Protein AF-A0A1N6UXI5-F1 (afdb_monomer_lite)

Structure (mmCIF, N/CA/C/O backbone):
data_AF-A0A1N6UXI5-F1
#
_entry.id   AF-A0A1N6UXI5-F1
#
loop_
_atom_site.group_PDB
_atom_site.id
_atom_site.type_symbol
_atom_site.label_atom_id
_atom_site.label_alt_id
_atom_site.label_comp_id
_atom_site.label_asym_id
_atom_site.label_entity_id
_atom_site.label_seq_id
_atom_site.pdbx_PDB_ins_code
_atom_site.Cartn_x
_atom_site.Cartn_y
_atom_site.Cartn_z
_atom_site.occupancy
_atom_site.B_iso_or_equiv
_atom_site.auth_seq_id
_atom_site.auth_comp_id
_atom_site.auth_asym_id
_atom_site.auth_atom_id
_atom_site.pdbx_PDB_model_num
ATOM 1 N N . MET A 1 1 ? -0.792 2.926 38.464 1.00 46.59 1 MET A N 1
ATOM 2 C CA . MET A 1 1 ? -1.540 3.475 37.311 1.00 46.59 1 MET A CA 1
ATOM 3 C C . MET A 1 1 ? -1.525 2.444 36.192 1.00 46.59 1 MET A C 1
ATOM 5 O O . MET A 1 1 ? -0.468 2.179 35.636 1.00 46.59 1 MET A O 1
ATOM 9 N N . GLN A 1 2 ? -2.662 1.799 35.936 1.00 43.34 2 GLN A N 1
ATOM 10 C CA . GLN A 1 2 ? -2.825 0.765 34.911 1.00 43.34 2 GLN A CA 1
ATOM 11 C C . GLN A 1 2 ? -2.868 1.450 33.534 1.00 43.34 2 GLN A C 1
ATOM 13 O O . GLN A 1 2 ? -3.769 2.242 33.272 1.00 43.34 2 GLN A O 1
ATOM 18 N N . LYS A 1 3 ? -1.856 1.238 32.684 1.00 47.12 3 LYS A N 1
ATOM 19 C CA . LYS A 1 3 ? -1.824 1.807 31.326 1.00 47.12 3 LYS A CA 1
ATOM 20 C C . LYS A 1 3 ? -2.594 0.882 30.380 1.00 47.12 3 LYS A C 1
ATOM 22 O O . LYS A 1 3 ? -2.063 -0.129 29.938 1.00 47.12 3 LYS A O 1
ATOM 27 N N . THR A 1 4 ? -3.833 1.225 30.051 1.00 54.19 4 THR A N 1
ATOM 28 C CA . THR A 1 4 ? -4.604 0.518 29.018 1.00 54.19 4 THR A CA 1
ATOM 29 C C . THR A 1 4 ? -4.062 0.904 27.642 1.00 54.19 4 THR A C 1
ATOM 31 O O . THR A 1 4 ? -4.106 2.072 27.256 1.00 54.19 4 THR A O 1
ATOM 34 N N . THR A 1 5 ? -3.513 -0.056 26.897 1.00 53.91 5 THR A N 1
ATOM 35 C CA . THR A 1 5 ? -3.099 0.165 25.503 1.00 53.91 5 THR A CA 1
ATOM 36 C C . THR A 1 5 ? -4.333 0.018 24.607 1.00 53.91 5 THR A C 1
ATOM 38 O O . THR A 1 5 ? -4.732 -1.104 24.344 1.00 53.91 5 THR A O 1
ATOM 41 N N . SER A 1 6 ? -4.976 1.150 24.270 1.00 51.16 6 SER A N 1
ATOM 42 C CA . SER A 1 6 ? -6.104 1.355 23.322 1.00 51.16 6 SER A CA 1
ATOM 43 C C . SER A 1 6 ? -7.273 0.346 23.329 1.00 51.16 6 SER A C 1
ATOM 45 O O . SER A 1 6 ? -7.095 -0.856 23.170 1.00 51.16 6 SER A O 1
ATOM 47 N N . ASN A 1 7 ? -8.511 0.844 23.420 1.00 55.62 7 ASN A N 1
ATOM 48 C CA . ASN A 1 7 ? -9.721 0.012 23.367 1.00 55.62 7 ASN A CA 1
ATOM 49 C C . ASN A 1 7 ? -9.814 -0.802 22.059 1.00 55.62 7 ASN A C 1
ATOM 51 O O . ASN A 1 7 ? -9.642 -0.258 20.971 1.00 55.62 7 ASN A O 1
ATOM 55 N N . PHE A 1 8 ? -10.143 -2.092 22.179 1.00 54.62 8 PHE A N 1
ATOM 56 C CA . PHE A 1 8 ? -10.520 -2.968 21.064 1.00 54.62 8 PHE A CA 1
ATOM 57 C C . PHE A 1 8 ? -11.649 -2.310 20.250 1.00 54.62 8 PHE A C 1
ATOM 59 O O . PHE A 1 8 ? -12.555 -1.738 20.857 1.00 54.62 8 PHE A O 1
ATOM 66 N N . LEU A 1 9 ? -11.591 -2.354 18.911 1.00 57.75 9 LEU A N 1
ATOM 67 C CA . LEU A 1 9 ? -12.508 -1.644 17.994 1.00 57.75 9 LEU A CA 1
ATOM 68 C C . LEU A 1 9 ? -12.464 -0.101 18.037 1.00 57.75 9 LEU A C 1
ATOM 70 O O . LEU A 1 9 ? -13.287 0.544 17.388 1.00 57.75 9 LEU A O 1
ATOM 74 N N . SER A 1 10 ? -11.509 0.517 18.740 1.00 60.25 10 SER A N 1
ATOM 75 C CA . SER A 1 10 ? -11.324 1.971 18.713 1.00 60.25 10 SER A CA 1
ATOM 76 C C . SER A 1 10 ? -10.153 2.348 17.812 1.00 60.25 10 SER A C 1
ATOM 78 O O . SER A 1 10 ? -8.996 2.084 18.133 1.00 60.25 10 SER A O 1
ATOM 80 N N . LEU A 1 11 ? -10.450 2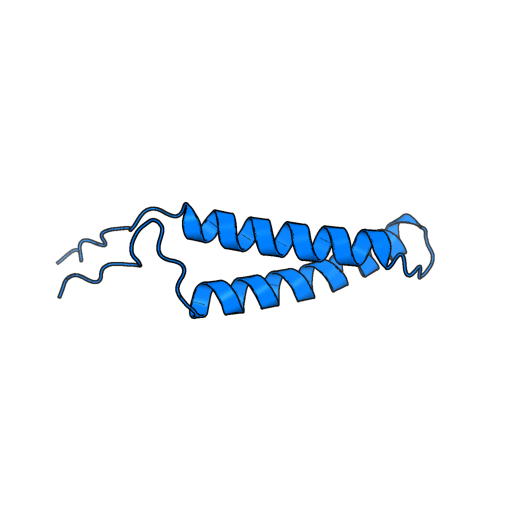.985 16.680 1.00 63.84 11 LEU A N 1
ATOM 81 C CA . LEU A 1 11 ? -9.430 3.626 15.854 1.00 63.84 11 LEU A CA 1
ATOM 82 C C . LEU A 1 11 ? -9.049 4.958 16.494 1.00 63.84 11 LEU A C 1
ATOM 84 O O . LEU A 1 11 ? -9.849 5.892 16.528 1.00 63.84 11 LEU A O 1
ATOM 88 N N . ASN A 1 12 ? -7.817 5.061 16.987 1.00 72.50 12 ASN A N 1
ATOM 89 C CA . ASN A 1 12 ? -7.281 6.340 17.426 1.00 72.50 12 ASN A CA 1
ATOM 90 C C . ASN A 1 12 ? -6.782 7.146 16.213 1.00 72.50 12 ASN A C 1
ATOM 92 O O . ASN A 1 12 ? -6.303 6.583 15.226 1.00 72.50 12 ASN A O 1
ATOM 96 N N . THR A 1 13 ? -6.799 8.477 16.299 1.00 74.06 13 THR A N 1
ATOM 97 C CA . THR A 1 13 ? -6.267 9.376 15.257 1.00 74.06 13 THR A CA 1
ATOM 98 C C . THR A 1 13 ? -4.812 9.046 14.905 1.00 74.06 13 THR A C 1
ATOM 100 O O . THR A 1 13 ? -4.398 9.150 13.752 1.00 74.06 13 THR A O 1
ATOM 103 N N . GLN A 1 14 ? -4.032 8.576 15.882 1.00 77.62 14 GLN A N 1
ATOM 104 C CA . GLN A 1 14 ? -2.659 8.128 15.661 1.00 77.62 14 GLN A CA 1
ATOM 105 C C . GLN A 1 14 ? -2.569 6.895 14.742 1.00 77.62 14 GLN A C 1
ATOM 107 O O . GLN A 1 14 ? -1.635 6.794 13.948 1.00 77.62 14 GLN A O 1
ATOM 112 N N . ASP A 1 15 ? -3.526 5.972 14.824 1.00 80.25 15 ASP A N 1
ATOM 113 C CA . ASP A 1 15 ? -3.567 4.771 13.986 1.00 80.25 15 ASP A CA 1
ATOM 114 C C . ASP A 1 15 ? -3.999 5.108 12.561 1.00 80.25 15 ASP A C 1
ATOM 116 O O . ASP A 1 15 ? -3.453 4.553 11.609 1.00 80.25 15 ASP A O 1
ATOM 120 N N . PHE A 1 16 ? -4.893 6.086 12.406 1.00 82.00 16 PHE A N 1
ATOM 121 C CA . PHE A 1 16 ? -5.243 6.630 11.098 1.00 82.00 16 PHE A CA 1
ATOM 122 C C . PHE A 1 16 ? -4.038 7.282 10.404 1.00 82.00 16 PHE A C 1
ATOM 124 O O . PHE A 1 16 ? -3.749 6.969 9.250 1.00 82.00 16 PHE A O 1
ATOM 131 N N . ILE A 1 17 ? -3.279 8.124 11.117 1.00 85.75 17 ILE A N 1
ATOM 132 C CA . ILE A 1 17 ? -2.070 8.769 10.573 1.00 85.75 17 ILE A CA 1
ATOM 133 C C . ILE A 1 17 ? -1.029 7.721 10.167 1.00 85.75 17 ILE A C 1
ATOM 135 O O . ILE A 1 17 ? -0.458 7.804 9.081 1.00 85.75 17 ILE A O 1
ATOM 139 N N . LYS A 1 18 ? -0.793 6.706 11.005 1.00 85.88 18 LYS A N 1
ATOM 140 C CA . LYS A 1 18 ? 0.126 5.616 10.654 1.00 85.88 18 LYS A CA 1
ATOM 141 C C . LYS A 1 18 ? -0.373 4.818 9.446 1.00 85.88 18 LYS A C 1
ATOM 143 O O . LYS A 1 18 ? 0.439 4.466 8.598 1.00 85.88 18 LYS A O 1
ATOM 148 N N . GLY A 1 19 ? -1.682 4.590 9.332 1.00 86.69 19 GLY A N 1
ATOM 149 C CA . GLY A 1 19 ? -2.293 3.961 8.159 1.00 86.69 19 GLY A CA 1
ATOM 150 C C . GLY A 1 19 ? -2.047 4.756 6.885 1.00 86.69 19 GLY A C 1
ATOM 151 O O . GLY A 1 19 ? -1.607 4.186 5.893 1.00 86.69 19 GLY A O 1
ATOM 152 N N . LEU A 1 20 ? -2.217 6.079 6.934 1.00 89.62 20 LEU A N 1
ATOM 153 C CA . LEU A 1 20 ? -1.916 6.966 5.810 1.00 89.62 20 LEU A CA 1
ATOM 154 C C . LEU A 1 20 ? -0.433 6.913 5.410 1.00 89.62 20 LEU A C 1
ATOM 156 O O . LEU A 1 20 ? -0.116 6.852 4.225 1.00 89.62 20 LEU A O 1
ATOM 160 N N . ILE A 1 21 ? 0.480 6.885 6.384 1.00 91.94 21 ILE A N 1
ATOM 161 C CA . ILE A 1 21 ? 1.918 6.738 6.115 1.00 91.94 21 ILE A CA 1
ATOM 162 C C . ILE A 1 21 ? 2.202 5.396 5.424 1.00 91.94 21 ILE A C 1
ATOM 164 O O . ILE A 1 21 ? 2.927 5.362 4.431 1.00 91.94 21 ILE A O 1
ATOM 168 N N . VAL A 1 22 ? 1.604 4.299 5.899 1.00 92.69 22 VAL A N 1
ATOM 169 C CA . VAL A 1 22 ? 1.763 2.966 5.293 1.00 92.69 22 VAL A CA 1
ATOM 170 C C . VAL A 1 22 ? 1.224 2.930 3.863 1.00 92.69 22 VAL A C 1
ATOM 172 O O . VAL A 1 22 ? 1.883 2.359 2.995 1.00 92.69 22 VAL A O 1
ATOM 175 N N . THR A 1 23 ? 0.091 3.579 3.590 1.00 91.06 23 THR A N 1
ATOM 176 C CA . THR A 1 23 ? -0.457 3.753 2.235 1.00 91.06 23 THR A CA 1
ATOM 177 C C . THR A 1 23 ? 0.561 4.414 1.305 1.00 91.06 23 THR A C 1
ATOM 179 O O . THR A 1 23 ? 0.873 3.871 0.246 1.00 91.06 23 THR A O 1
ATOM 182 N N . VAL A 1 24 ? 1.121 5.562 1.706 1.00 92.19 24 VAL A N 1
ATOM 183 C CA . VAL A 1 24 ? 2.083 6.321 0.886 1.00 92.19 24 VAL A CA 1
ATOM 184 C C . VAL A 1 24 ? 3.366 5.524 0.658 1.00 92.19 24 VAL A C 1
ATOM 186 O O . VAL A 1 24 ? 3.849 5.441 -0.469 1.00 92.19 24 VAL A O 1
ATOM 189 N N . ILE A 1 25 ? 3.901 4.891 1.704 1.00 93.88 25 ILE A N 1
ATOM 190 C CA . ILE A 1 25 ? 5.098 4.050 1.591 1.00 93.88 25 ILE A CA 1
ATOM 191 C C . ILE A 1 25 ? 4.836 2.882 0.634 1.00 93.88 25 ILE A C 1
ATOM 193 O O . ILE A 1 25 ? 5.647 2.623 -0.252 1.00 93.88 25 ILE A O 1
ATOM 197 N N . SER A 1 26 ? 3.687 2.214 0.751 1.00 92.75 26 SER A N 1
ATOM 198 C CA . SER A 1 26 ? 3.340 1.072 -0.104 1.00 92.75 26 SER A CA 1
ATOM 199 C C . SER A 1 26 ? 3.231 1.461 -1.578 1.00 92.75 26 SER A C 1
ATOM 201 O O . SER A 1 26 ? 3.655 0.690 -2.435 1.00 92.75 26 SER A O 1
ATOM 203 N N . ALA A 1 27 ? 2.753 2.671 -1.888 1.00 90.75 27 ALA A N 1
ATOM 204 C CA . ALA A 1 27 ? 2.758 3.202 -3.252 1.00 90.75 27 ALA A CA 1
ATOM 205 C C . ALA A 1 27 ? 4.183 3.287 -3.832 1.00 90.75 27 ALA A C 1
ATOM 207 O O . ALA A 1 27 ? 4.436 2.818 -4.942 1.00 90.75 27 ALA A O 1
ATOM 208 N N . VAL A 1 28 ? 5.132 3.829 -3.057 1.00 92.50 28 VAL A N 1
ATOM 209 C CA . VAL A 1 28 ? 6.544 3.948 -3.465 1.00 92.50 28 VAL A CA 1
ATOM 210 C C . VAL A 1 28 ? 7.181 2.570 -3.643 1.00 92.50 28 VAL A C 1
ATOM 212 O O . VAL A 1 28 ? 7.859 2.328 -4.638 1.00 92.50 28 VAL A O 1
ATOM 215 N N . PHE A 1 29 ? 6.935 1.646 -2.713 1.00 93.19 29 PHE A N 1
ATOM 216 C CA . PHE A 1 29 ? 7.440 0.276 -2.820 1.00 93.19 29 PHE A CA 1
ATOM 217 C C . PHE A 1 29 ? 6.878 -0.458 -4.039 1.00 93.19 29 PHE A C 1
ATOM 219 O O . PHE A 1 29 ? 7.628 -1.165 -4.705 1.00 93.19 29 PHE A O 1
ATOM 226 N N . THR A 1 30 ? 5.597 -0.261 -4.359 1.00 93.25 30 THR A N 1
ATOM 227 C CA . THR A 1 30 ? 4.959 -0.862 -5.542 1.00 93.25 30 THR A CA 1
ATOM 228 C C . THR A 1 30 ? 5.626 -0.369 -6.820 1.00 93.25 30 THR A C 1
ATOM 230 O O . THR A 1 30 ? 6.053 -1.182 -7.632 1.00 93.25 30 THR A O 1
ATOM 233 N N . LEU A 1 31 ? 5.833 0.947 -6.942 1.00 9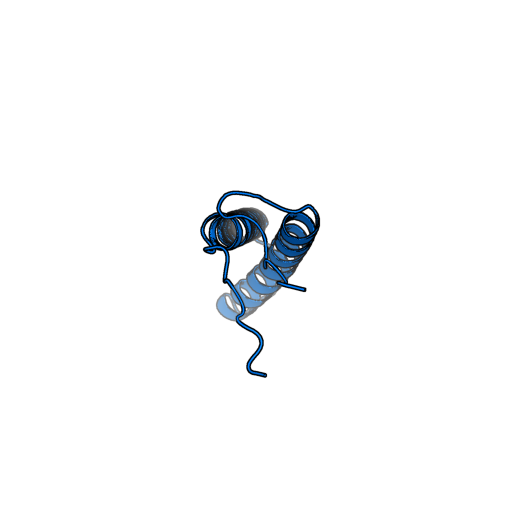1.62 31 LEU A N 1
ATOM 234 C CA . LEU A 1 31 ? 6.525 1.543 -8.086 1.00 91.62 31 LEU A CA 1
ATOM 235 C C . LEU A 1 31 ? 7.926 0.942 -8.293 1.00 91.62 31 LEU A C 1
ATOM 237 O O . LEU A 1 31 ? 8.315 0.614 -9.415 1.00 91.62 31 LEU A O 1
ATOM 241 N N . VAL A 1 32 ? 8.696 0.794 -7.210 1.00 92.31 32 VAL A N 1
ATOM 242 C CA . VAL A 1 32 ? 10.044 0.210 -7.268 1.00 92.31 32 VAL A CA 1
ATOM 243 C C . VAL A 1 32 ? 9.982 -1.272 -7.638 1.00 92.31 32 VAL A C 1
ATOM 245 O O . VAL A 1 32 ? 10.737 -1.707 -8.505 1.00 92.31 32 VAL A O 1
ATOM 248 N N . ALA A 1 33 ? 9.083 -2.041 -7.020 1.00 91.69 33 ALA A N 1
ATOM 249 C CA . ALA A 1 33 ? 8.929 -3.469 -7.284 1.00 91.69 33 ALA A CA 1
ATOM 250 C C . ALA A 1 33 ? 8.565 -3.740 -8.751 1.00 91.69 33 ALA A C 1
ATOM 252 O O . ALA A 1 33 ? 9.209 -4.563 -9.400 1.00 91.69 33 ALA A O 1
ATOM 253 N N . GLU A 1 34 ? 7.604 -2.996 -9.297 1.00 91.56 34 GLU A N 1
ATOM 254 C CA . GLU A 1 34 ? 7.218 -3.094 -10.706 1.00 91.56 34 GLU A CA 1
ATOM 255 C C . GLU A 1 34 ? 8.355 -2.687 -11.639 1.00 91.56 34 GLU A C 1
ATOM 257 O O . GLU A 1 34 ? 8.619 -3.373 -12.627 1.00 91.56 34 GLU A O 1
ATOM 262 N N . SER A 1 35 ? 9.071 -1.610 -11.309 1.00 89.94 35 SER A N 1
ATOM 263 C CA . SER A 1 35 ? 10.199 -1.141 -12.116 1.00 89.94 35 SER A CA 1
ATOM 264 C C . SER A 1 35 ? 11.324 -2.176 -12.195 1.00 89.94 35 SER A C 1
ATOM 266 O O . SER A 1 35 ? 11.907 -2.392 -13.260 1.00 89.94 35 SER A O 1
ATOM 268 N N . VAL A 1 36 ? 11.609 -2.853 -11.079 1.00 93.25 36 VAL A N 1
ATOM 269 C CA . VAL A 1 36 ? 12.577 -3.957 -11.029 1.00 93.25 36 VAL A CA 1
ATOM 270 C C . VAL A 1 36 ? 12.068 -5.152 -11.832 1.00 93.25 36 VAL A C 1
ATOM 272 O O . VAL A 1 36 ? 12.813 -5.712 -12.633 1.00 93.25 36 VAL A O 1
ATOM 275 N N . GLN A 1 37 ? 10.797 -5.523 -11.669 1.00 90.56 37 GLN A N 1
ATOM 276 C CA . GLN A 1 37 ? 10.210 -6.687 -12.331 1.00 90.56 37 GLN A CA 1
ATOM 277 C C . GLN A 1 37 ? 10.116 -6.525 -13.855 1.00 90.56 37 GLN A C 1
ATOM 279 O O . GLN A 1 37 ? 10.299 -7.491 -14.592 1.00 90.56 37 GLN A O 1
ATOM 284 N N . GLN A 1 38 ? 9.857 -5.310 -14.338 1.00 90.00 38 GLN A N 1
ATOM 285 C CA . GLN A 1 38 ? 9.769 -5.012 -15.768 1.00 90.00 38 GLN A CA 1
ATOM 286 C C . GLN A 1 38 ? 11.130 -4.699 -16.410 1.00 90.00 38 GLN A C 1
ATOM 288 O O . GLN A 1 38 ? 11.205 -4.558 -17.631 1.00 90.00 38 GLN A O 1
ATOM 293 N N . GLY A 1 39 ? 12.200 -4.559 -15.617 1.00 89.44 39 GLY A N 1
ATOM 294 C CA . GLY A 1 39 ? 13.530 -4.175 -16.105 1.00 89.44 39 GLY A CA 1
ATOM 295 C C . GLY A 1 39 ? 13.594 -2.757 -16.687 1.00 89.44 39 GLY A C 1
ATOM 296 O O . GLY A 1 39 ? 14.537 -2.418 -17.400 1.00 89.44 39 GLY A O 1
ATOM 297 N N . ARG A 1 40 ? 12.581 -1.929 -16.418 1.00 88.69 40 ARG A N 1
ATOM 298 C CA . ARG A 1 40 ? 12.466 -0.539 -16.868 1.00 88.69 40 ARG A CA 1
ATOM 299 C C . ARG A 1 40 ? 11.615 0.241 -15.884 1.00 88.69 40 ARG A C 1
ATOM 301 O O . ARG A 1 40 ? 10.703 -0.312 -15.280 1.00 88.69 40 ARG A O 1
ATOM 308 N N . PHE A 1 41 ? 11.879 1.536 -15.770 1.00 86.31 41 PHE A N 1
ATOM 309 C CA . PHE A 1 41 ? 11.082 2.407 -14.917 1.00 86.31 41 PHE A CA 1
ATOM 310 C C . PHE A 1 41 ? 9.698 2.608 -15.547 1.00 86.31 41 PHE A C 1
ATOM 312 O O . PHE A 1 41 ? 9.573 3.247 -16.592 1.00 86.31 41 PHE A O 1
ATOM 319 N N . SER A 1 42 ? 8.682 1.989 -14.948 1.00 83.50 42 SER A N 1
ATOM 320 C CA . SER A 1 42 ? 7.305 1.978 -15.438 1.00 83.50 42 SER A CA 1
ATOM 321 C C . SER A 1 42 ? 6.378 2.478 -14.345 1.00 83.50 42 SER A C 1
ATOM 323 O O . SER A 1 42 ? 6.523 2.105 -13.184 1.00 83.50 42 SER A O 1
ATOM 325 N N . PHE A 1 43 ? 5.439 3.336 -14.725 1.00 86.38 43 PHE A N 1
ATOM 326 C CA . PHE A 1 43 ? 4.466 3.922 -13.815 1.00 86.38 43 PHE A CA 1
ATOM 327 C C . PHE A 1 43 ? 3.087 3.341 -14.109 1.00 86.38 43 PHE A C 1
ATOM 329 O O . PHE A 1 43 ? 2.311 3.926 -14.868 1.00 86.38 43 PHE A O 1
ATOM 336 N N . ASP A 1 44 ? 2.770 2.195 -13.506 1.00 90.56 44 ASP A N 1
ATOM 337 C CA . ASP A 1 44 ? 1.397 1.701 -13.490 1.00 90.56 44 ASP A CA 1
ATOM 338 C C . ASP A 1 44 ? 0.644 2.325 -12.314 1.00 90.56 44 ASP A C 1
ATOM 340 O O . ASP A 1 44 ? 0.549 1.783 -11.211 1.00 90.56 44 ASP A O 1
ATOM 344 N N . PHE A 1 45 ? 0.080 3.506 -12.561 1.00 89.12 45 PHE A N 1
ATOM 345 C CA . PHE A 1 45 ? -0.708 4.207 -11.554 1.00 89.12 45 PHE A CA 1
ATOM 346 C C . PHE A 1 45 ? -1.848 3.346 -11.008 1.00 89.12 45 PHE A C 1
ATOM 348 O O . PHE A 1 45 ? -2.155 3.473 -9.824 1.00 89.12 45 PHE A O 1
ATOM 355 N N . THR A 1 46 ? -2.430 2.460 -11.826 1.00 92.25 46 THR A N 1
ATOM 356 C CA . THR A 1 46 ? -3.550 1.595 -11.436 1.00 92.25 46 THR A CA 1
ATOM 357 C C . THR A 1 46 ? -3.129 0.622 -10.349 1.00 92.25 46 THR A C 1
ATOM 359 O O . THR A 1 46 ? -3.773 0.527 -9.304 1.00 92.25 46 THR A O 1
ATOM 362 N N . THR A 1 47 ? -2.017 -0.070 -10.564 1.00 90.88 47 THR A N 1
ATOM 363 C CA . THR A 1 47 ? -1.500 -1.039 -9.596 1.00 90.88 47 THR A CA 1
ATOM 364 C C . THR A 1 47 ? -0.970 -0.345 -8.342 1.00 90.88 47 THR A C 1
ATOM 366 O O . THR A 1 47 ? -1.221 -0.805 -7.223 1.00 90.88 47 THR A O 1
ATOM 369 N N . ILE A 1 48 ? -0.335 0.818 -8.499 1.00 91.38 48 ILE A N 1
ATOM 370 C CA . ILE A 1 48 ? 0.175 1.626 -7.386 1.00 91.38 48 ILE A CA 1
ATOM 371 C C . ILE A 1 48 ? -0.957 2.071 -6.452 1.00 91.38 48 ILE A C 1
ATOM 373 O O . ILE A 1 48 ? -0.867 1.839 -5.243 1.00 91.38 48 ILE A O 1
ATOM 377 N N . TRP A 1 49 ? -2.029 2.691 -6.967 1.00 88.00 49 TRP A N 1
ATOM 378 C CA . TRP A 1 49 ? -3.098 3.200 -6.099 1.00 88.00 49 TRP A CA 1
ATOM 379 C C . TRP A 1 49 ? -3.902 2.064 -5.457 1.00 88.00 49 TRP A C 1
ATOM 381 O O . TRP A 1 49 ? -4.234 2.163 -4.274 1.00 88.00 49 TRP A O 1
ATOM 391 N N . HIS A 1 50 ? -4.151 0.963 -6.179 1.00 94.00 50 HIS A N 1
ATOM 392 C CA . HIS A 1 50 ? -4.802 -0.220 -5.611 1.00 94.00 50 HIS A CA 1
ATOM 393 C C . HIS A 1 50 ? -3.995 -0.798 -4.447 1.00 94.00 50 HIS A C 1
ATOM 395 O O . HIS A 1 50 ? -4.548 -1.044 -3.374 1.00 94.00 50 HIS A O 1
ATOM 401 N N . THR A 1 51 ? -2.684 -0.972 -4.631 1.00 92.50 51 THR A N 1
ATOM 402 C CA . THR A 1 51 ? -1.805 -1.545 -3.604 1.00 92.50 51 THR A CA 1
ATOM 403 C C . THR A 1 51 ? -1.685 -0.619 -2.399 1.00 92.50 51 THR A C 1
ATOM 405 O O . THR A 1 51 ? -1.761 -1.071 -1.256 1.00 92.50 51 THR A O 1
ATOM 408 N N . ALA A 1 52 ? -1.573 0.689 -2.634 1.00 89.69 52 ALA A N 1
ATOM 409 C CA . ALA A 1 52 ? -1.537 1.69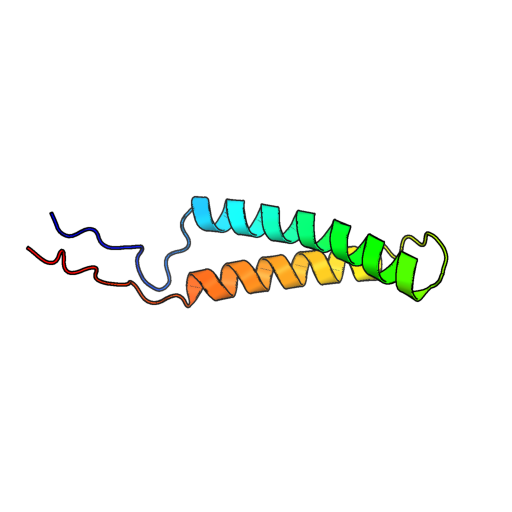1 -1.579 1.00 89.69 52 ALA A CA 1
ATOM 410 C C . ALA A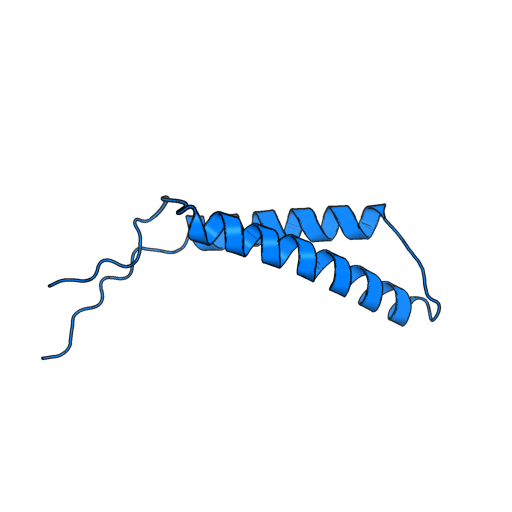 1 52 ? -2.813 1.659 -0.724 1.00 89.69 52 ALA A C 1
ATOM 412 O O . ALA A 1 52 ? -2.737 1.558 0.502 1.00 89.69 52 ALA A O 1
ATOM 413 N N . VAL A 1 53 ? -3.989 1.701 -1.360 1.00 91.31 53 VAL A N 1
ATOM 414 C CA . VAL A 1 53 ? -5.283 1.670 -0.661 1.00 91.31 53 VAL A CA 1
ATOM 415 C C . VAL A 1 53 ? -5.469 0.348 0.081 1.00 91.31 53 VAL A C 1
ATOM 417 O O . VAL A 1 53 ? -5.858 0.361 1.249 1.00 91.31 53 VAL A O 1
ATOM 420 N N . ALA A 1 54 ? -5.134 -0.782 -0.546 1.00 92.81 54 ALA A N 1
ATOM 421 C CA . ALA A 1 54 ? -5.197 -2.092 0.092 1.00 92.81 54 ALA A CA 1
ATOM 422 C C . ALA A 1 54 ? -4.307 -2.161 1.343 1.00 92.81 54 ALA A C 1
ATOM 424 O O . ALA A 1 54 ? -4.758 -2.629 2.387 1.00 92.81 54 ALA A O 1
ATOM 425 N N . ALA A 1 55 ? -3.079 -1.639 1.278 1.00 91.88 55 ALA A N 1
ATOM 426 C CA . ALA A 1 55 ? -2.167 -1.584 2.419 1.00 91.88 55 ALA A CA 1
ATOM 427 C C . ALA A 1 55 ? -2.682 -0.669 3.542 1.00 91.88 55 ALA A C 1
ATOM 429 O O . ALA A 1 55 ? -2.595 -1.024 4.719 1.00 91.88 55 ALA A O 1
ATOM 430 N N . GLY A 1 56 ? -3.269 0.478 3.191 1.00 87.56 56 GLY A N 1
ATOM 431 C CA . GLY A 1 56 ? -3.913 1.382 4.144 1.00 87.56 56 GLY A CA 1
ATOM 432 C C . GLY A 1 56 ? -5.077 0.725 4.877 1.00 87.56 56 GLY A C 1
ATOM 433 O O . GLY A 1 56 ? -5.125 0.734 6.108 1.00 87.56 56 GLY A O 1
ATOM 434 N N . ILE A 1 57 ? -5.983 0.092 4.130 1.00 89.81 57 ILE A N 1
ATOM 435 C CA . ILE A 1 57 ? -7.117 -0.653 4.690 1.00 89.81 57 ILE A CA 1
ATOM 436 C C . ILE A 1 57 ? -6.618 -1.816 5.550 1.00 89.81 57 ILE A C 1
ATOM 438 O O . ILE A 1 57 ? -7.121 -2.011 6.653 1.00 89.81 57 ILE A O 1
ATOM 442 N N . ALA A 1 58 ? -5.601 -2.554 5.101 1.00 90.38 58 ALA A N 1
ATOM 443 C CA . ALA A 1 58 ? -5.009 -3.646 5.868 1.00 90.38 58 ALA A CA 1
ATOM 444 C C . ALA A 1 58 ? -4.405 -3.157 7.194 1.00 90.38 58 ALA A C 1
ATOM 446 O O . ALA A 1 58 ? -4.571 -3.812 8.223 1.00 90.38 58 ALA A O 1
ATOM 447 N N . TYR A 1 59 ? -3.747 -1.995 7.201 1.00 88.12 59 TYR A N 1
ATOM 448 C CA . TYR A 1 59 ? -3.199 -1.399 8.418 1.00 88.12 59 TYR A CA 1
ATOM 449 C C . TYR A 1 59 ? -4.297 -0.951 9.389 1.00 88.12 59 TYR A C 1
ATOM 451 O O . TYR A 1 59 ? -4.230 -1.250 10.583 1.00 88.12 59 TYR A O 1
ATOM 459 N N . LEU A 1 60 ? -5.329 -0.276 8.876 1.00 85.94 60 LEU A N 1
ATOM 460 C CA . LEU A 1 60 ? -6.490 0.112 9.676 1.00 85.94 60 LEU A CA 1
ATOM 461 C C . LEU A 1 60 ? -7.196 -1.121 10.245 1.00 85.94 60 LEU A C 1
AT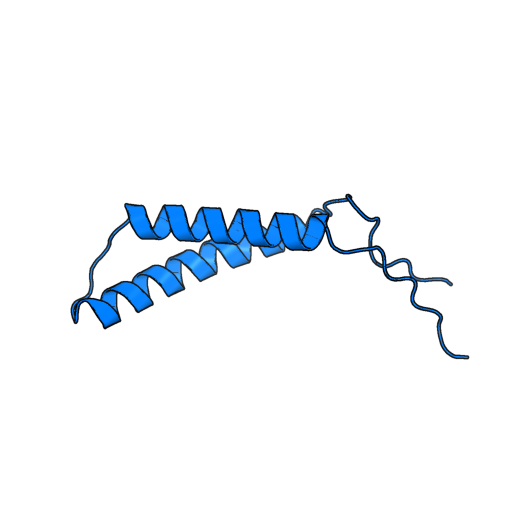OM 463 O O . LEU A 1 60 ? -7.489 -1.150 11.435 1.00 85.94 60 LEU A O 1
ATOM 467 N N . GLY A 1 61 ? -7.393 -2.162 9.433 1.00 85.12 61 GLY A N 1
ATOM 468 C CA . GLY A 1 61 ? -7.952 -3.440 9.862 1.00 85.12 61 GLY A CA 1
ATOM 469 C C . GLY A 1 61 ? -7.110 -4.095 10.955 1.00 85.12 61 GLY A C 1
ATOM 470 O O . GLY A 1 61 ? -7.640 -4.451 12.004 1.00 85.12 61 GLY A O 1
ATOM 471 N N . LYS A 1 62 ? -5.786 -4.181 10.774 1.00 83.31 62 LYS A N 1
ATOM 472 C CA . LYS A 1 62 ? -4.865 -4.710 11.792 1.00 83.31 62 LYS A CA 1
ATOM 473 C C . LYS A 1 62 ? -5.043 -3.994 13.130 1.00 83.31 62 LYS A C 1
ATOM 475 O O . LYS A 1 62 ? -5.150 -4.654 14.160 1.00 83.31 62 LYS A O 1
ATOM 480 N N . ASN A 1 63 ? -5.075 -2.665 13.122 1.00 81.06 63 ASN A N 1
ATOM 481 C CA . ASN A 1 63 ? -5.196 -1.885 14.350 1.00 81.06 63 ASN A CA 1
ATOM 482 C C . ASN A 1 63 ? -6.603 -1.967 14.955 1.00 81.06 63 ASN A C 1
ATOM 484 O O . ASN A 1 63 ? -6.727 -2.057 16.171 1.00 81.06 63 ASN A O 1
ATOM 488 N N . LEU A 1 64 ? -7.649 -2.034 14.126 1.00 78.06 64 LEU A N 1
ATOM 489 C CA . LEU A 1 64 ? -9.034 -2.207 14.568 1.00 78.06 64 LEU A CA 1
ATOM 490 C C . LEU A 1 64 ? -9.248 -3.551 15.285 1.00 78.06 64 LEU A C 1
ATOM 492 O O . LEU A 1 64 ? -9.930 -3.607 16.308 1.00 78.06 64 LEU A O 1
ATOM 496 N N . PHE A 1 65 ? -8.634 -4.621 14.773 1.00 76.19 65 PHE A N 1
ATOM 497 C CA . PHE A 1 65 ? -8.699 -5.965 15.352 1.00 76.19 65 PHE A CA 1
ATOM 498 C C . PHE A 1 65 ? -7.601 -6.245 16.390 1.00 76.19 65 PHE A C 1
ATOM 500 O O . PHE A 1 65 ? -7.490 -7.377 16.859 1.00 7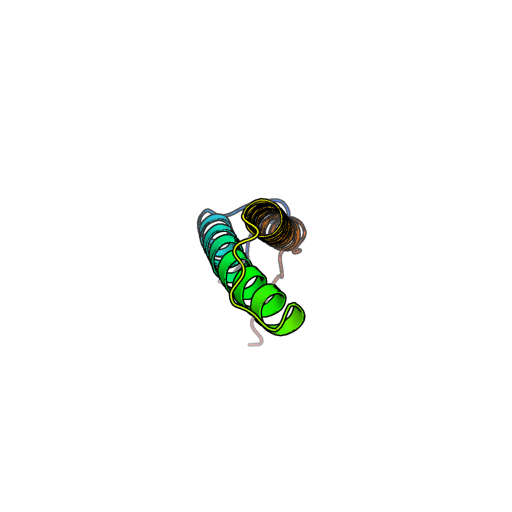6.19 65 PHE A O 1
ATOM 507 N N . THR A 1 66 ? -6.784 -5.256 16.773 1.00 67.38 66 THR A N 1
ATOM 508 C CA . THR A 1 66 ? -5.764 -5.458 17.811 1.00 67.38 66 THR A CA 1
ATOM 509 C C . THR A 1 66 ? -6.430 -5.442 19.196 1.00 67.38 66 THR A C 1
ATOM 511 O O . THR A 1 66 ? -6.978 -4.411 19.591 1.00 67.38 66 THR A O 1
ATOM 514 N N . PRO A 1 67 ? -6.416 -6.559 19.955 1.00 61.75 67 PRO A N 1
ATOM 515 C CA . PRO A 1 67 ? -7.009 -6.624 21.289 1.00 61.75 67 PRO A CA 1
ATOM 516 C C . PRO A 1 67 ? -6.310 -5.679 22.265 1.00 61.75 67 PRO A C 1
ATOM 518 O O . PRO A 1 67 ? -5.082 -5.566 22.265 1.00 61.75 67 PRO A O 1
ATOM 521 N N . ALA A 1 68 ? -7.100 -5.035 23.130 1.00 59.78 68 ALA A N 1
ATOM 522 C CA . ALA A 1 68 ? -6.589 -4.174 24.190 1.00 59.78 68 ALA A CA 1
ATOM 523 C C . ALA A 1 68 ? -5.683 -4.995 25.119 1.00 59.78 68 ALA A C 1
ATOM 525 O O . ALA A 1 68 ? -6.144 -5.886 25.839 1.00 59.78 68 ALA A O 1
ATOM 526 N N . LYS A 1 69 ? -4.374 -4.723 25.095 1.00 60.00 69 LYS A N 1
ATOM 527 C CA . LYS A 1 69 ? -3.414 -5.453 25.925 1.00 60.00 69 LYS A CA 1
ATOM 528 C C . LYS A 1 69 ? -3.350 -4.796 27.298 1.00 60.00 69 LYS A C 1
ATOM 530 O O . LYS A 1 69 ? -2.899 -3.655 27.439 1.00 60.00 69 LYS A O 1
ATOM 535 N N . ASN A 1 70 ? -3.781 -5.534 28.318 1.00 56.19 70 ASN A N 1
ATOM 536 C CA . ASN A 1 70 ? -3.619 -5.129 29.707 1.00 56.19 70 ASN A CA 1
ATOM 537 C C . ASN A 1 70 ? -2.168 -5.407 30.119 1.00 56.19 70 ASN A C 1
ATOM 539 O O . ASN A 1 70 ? -1.775 -6.553 30.327 1.00 56.19 70 ASN A O 1
ATOM 543 N N . ILE A 1 71 ? -1.346 -4.361 30.181 1.00 60.59 71 ILE A N 1
ATOM 544 C CA . ILE A 1 71 ? 0.004 -4.461 30.738 1.00 60.59 71 ILE A CA 1
ATOM 545 C C . ILE A 1 71 ? -0.099 -4.427 32.261 1.00 60.59 71 ILE A C 1
ATOM 547 O O . ILE A 1 71 ? -0.389 -3.388 32.852 1.00 60.59 71 ILE A O 1
ATOM 551 N N . ILE A 1 72 ? 0.120 -5.582 32.889 1.00 63.28 72 ILE A N 1
ATOM 552 C CA . ILE A 1 72 ? 0.329 -5.682 34.333 1.00 63.28 72 ILE A CA 1
ATOM 553 C C . ILE A 1 72 ? 1.769 -5.208 34.578 1.00 63.28 72 ILE A C 1
ATOM 555 O O . ILE A 1 72 ? 2.693 -5.863 34.089 1.00 63.28 72 ILE A O 1
ATOM 559 N N . PRO A 1 73 ? 1.999 -4.063 35.247 1.00 56.47 73 PRO A N 1
ATOM 560 C CA . PRO A 1 73 ? 3.346 -3.691 35.645 1.00 56.47 73 PRO A CA 1
ATOM 561 C C . PRO A 1 73 ? 3.829 -4.737 36.652 1.00 56.47 73 PRO A C 1
ATOM 563 O O . PRO A 1 73 ? 3.214 -4.924 37.699 1.00 56.47 73 PRO A O 1
ATOM 566 N N . ILE A 1 74 ? 4.891 -5.452 36.295 1.00 63.28 74 ILE A N 1
ATOM 567 C CA . ILE A 1 74 ? 5.624 -6.311 37.223 1.00 63.28 74 ILE A CA 1
ATOM 568 C C . ILE A 1 74 ? 6.222 -5.364 38.271 1.00 63.28 74 ILE A C 1
ATOM 570 O O . ILE A 1 74 ? 6.970 -4.459 37.893 1.00 63.28 74 ILE A O 1
ATOM 574 N N . GLN A 1 75 ? 5.774 -5.488 39.524 1.00 51.78 75 GLN A N 1
ATOM 575 C CA . GLN A 1 75 ? 6.303 -4.725 40.659 1.00 51.78 75 GLN A CA 1
ATOM 576 C C . GLN A 1 75 ? 7.694 -5.217 41.039 1.00 51.78 75 GLN A C 1
ATOM 578 O O . GLN A 1 75 ? 7.907 -6.449 40.973 1.00 51.78 75 GLN A O 1
#

pLDDT: mean 79.37, std 15.21, range [43.34, 94.0]

Radius of gyration: 17.33 Å; chains: 1; bounding box: 26×16×58 Å

Organism: NCBI:txid354630

Foldseek 3Di:
DWDWDDAQQDDDPVLLVVLLVQLVVQLVVQQVVVCVVVVHRDDPVVRSNVRSVVSSVVSSVCVNRDHTDGDDPDD

Secondary structure (DSSP, 8-state):
---EE--TT---HHHHHHHHHHHHHHHHHHHHHHHHHHTS----HHHHHHHHHHHHHHHHHHHHT---EE-----

Sequence (75 aa):
MQKTTSNFLSLNTQDFIKGLIVTVISAVFTLVAESVQQGRFSFDFTTIWHTAVAAGIAYLGKNLFTPAKNIIPIQ